Protein AF-A0A6S7B1B9-F1 (afdb_monomer)

pLDDT: mean 75.46, std 12.86, range [50.59, 96.38]

Mean predicted aligned error: 13.57 Å

Organism: NCBI:txid1544867

Sequence (79 aa):
MTAWLVDRTGNLMMPAYYLMGASLIGIVSVLALTETARKPLLGSGPCVATRAEAHAVLRGEREAAEMDEGYAAAATASA

Structure (mmCIF, N/CA/C/O backbone):
data_AF-A0A6S7B1B9-F1
#
_entry.id   AF-A0A6S7B1B9-F1
#
loop_
_atom_site.group_PDB
_atom_site.id
_atom_site.type_symbol
_atom_site.label_atom_id
_atom_site.label_alt_id
_atom_site.label_comp_id
_atom_site.label_asym_id
_atom_site.label_entity_id
_atom_site.label_seq_id
_atom_site.pdbx_PDB_ins_code
_atom_site.Cartn_x
_atom_site.Cartn_y
_atom_site.Cartn_z
_atom_site.occupancy
_atom_site.B_iso_or_equiv
_atom_site.auth_seq_id
_atom_site.auth_comp_id
_atom_site.auth_asym_id
_atom_site.auth_atom_id
_atom_site.pdbx_PDB_model_num
ATOM 1 N N . MET A 1 1 ? -17.272 -17.482 13.353 1.00 50.84 1 MET A N 1
ATOM 2 C CA . MET A 1 1 ? -16.060 -16.861 13.942 1.00 50.84 1 MET A CA 1
ATOM 3 C C . MET A 1 1 ? -16.366 -15.576 14.719 1.00 50.84 1 MET A C 1
ATOM 5 O O . MET A 1 1 ? -15.862 -15.450 15.822 1.00 50.84 1 MET A O 1
ATOM 9 N N . THR A 1 2 ? -17.234 -14.671 14.245 1.00 58.16 2 THR A N 1
ATOM 10 C CA . THR A 1 2 ? -17.650 -13.456 14.993 1.00 58.16 2 THR A CA 1
ATOM 11 C C . THR A 1 2 ? -18.378 -13.737 16.316 1.00 58.16 2 THR A C 1
ATOM 13 O O . THR A 1 2 ? -18.221 -12.977 17.266 1.00 58.16 2 THR A O 1
ATOM 16 N N . ALA A 1 3 ? -19.113 -14.854 16.403 1.00 59.31 3 ALA A N 1
ATOM 17 C CA . ALA A 1 3 ? -19.858 -15.250 17.602 1.00 59.31 3 ALA A CA 1
ATOM 18 C C . ALA A 1 3 ? -18.975 -15.408 18.857 1.00 59.31 3 ALA A C 1
ATOM 20 O O . ALA A 1 3 ? -19.389 -14.997 19.930 1.00 59.31 3 ALA A O 1
ATOM 21 N N . TRP A 1 4 ? -17.740 -15.914 18.727 1.00 67.06 4 TRP A N 1
ATOM 22 C CA . TRP A 1 4 ? -16.830 -16.103 19.869 1.00 67.06 4 TRP A CA 1
ATOM 23 C C . TRP A 1 4 ? -16.318 -14.774 20.448 1.00 67.06 4 TRP A C 1
ATOM 25 O O . TRP A 1 4 ? -16.142 -14.640 21.655 1.00 67.06 4 TRP A O 1
ATOM 35 N N . LEU A 1 5 ? -16.108 -13.769 19.590 1.00 56.97 5 LEU A N 1
ATOM 36 C CA . LEU A 1 5 ? -15.611 -12.451 19.997 1.00 56.97 5 LEU A CA 1
ATOM 37 C C . LEU A 1 5 ? -16.703 -11.621 20.693 1.00 56.97 5 LEU A C 1
ATOM 39 O O . LEU A 1 5 ? -16.435 -10.910 21.656 1.00 56.97 5 LEU A O 1
ATOM 43 N N . VAL A 1 6 ? -17.943 -11.745 20.216 1.00 57.84 6 VAL A N 1
ATOM 44 C CA . VAL A 1 6 ? -19.126 -11.116 20.819 1.00 57.84 6 VAL A CA 1
ATOM 45 C C . VAL A 1 6 ? -19.469 -11.735 22.171 1.00 57.84 6 VAL A C 1
ATOM 47 O O . VAL A 1 6 ? -19.749 -10.994 23.108 1.00 57.84 6 VAL A O 1
ATOM 50 N N . ASP A 1 7 ? -19.387 -13.060 22.289 1.00 57.91 7 ASP A N 1
ATOM 51 C CA . ASP A 1 7 ? -19.679 -13.804 23.519 1.00 57.91 7 ASP A CA 1
ATOM 52 C C . ASP A 1 7 ? -18.694 -13.471 24.660 1.00 57.91 7 ASP A C 1
ATOM 54 O O . ASP A 1 7 ? -19.093 -13.295 25.808 1.00 57.91 7 ASP A O 1
ATOM 58 N N . ARG A 1 8 ? -17.407 -13.256 24.339 1.00 62.56 8 ARG A N 1
ATOM 59 C CA . ARG A 1 8 ? -16.358 -12.881 25.310 1.00 62.56 8 ARG A CA 1
ATOM 60 C C . ARG A 1 8 ? -16.413 -11.428 25.797 1.00 62.56 8 ARG A C 1
ATOM 62 O O . ARG A 1 8 ? -15.911 -11.156 26.885 1.00 62.56 8 ARG A O 1
ATOM 69 N N . THR A 1 9 ? -16.928 -10.493 24.995 1.00 64.81 9 THR A N 1
ATOM 70 C CA . THR A 1 9 ? -16.942 -9.048 25.325 1.00 64.81 9 THR A CA 1
ATOM 71 C C . THR A 1 9 ? -18.347 -8.517 25.630 1.00 64.81 9 THR A C 1
ATOM 73 O O . THR A 1 9 ? -18.485 -7.409 26.142 1.00 64.81 9 THR A O 1
ATOM 76 N N . GLY A 1 10 ? -19.397 -9.287 25.329 1.00 65.75 10 GLY A N 1
ATOM 77 C CA . GLY A 1 10 ? -20.795 -8.915 25.560 1.00 65.75 10 GLY A CA 1
ATOM 78 C C . GLY A 1 10 ? -21.294 -7.760 24.686 1.00 65.75 10 GLY A C 1
ATOM 79 O O . GLY A 1 10 ? -22.371 -7.228 24.938 1.00 65.75 10 GLY A O 1
ATOM 80 N N . ASN A 1 11 ? -20.526 -7.334 23.675 1.00 62.09 11 ASN A N 1
ATOM 81 C CA . ASN A 1 11 ? -20.814 -6.120 22.916 1.00 62.09 11 ASN A CA 1
ATOM 82 C C . ASN A 1 11 ? -20.687 -6.353 21.404 1.00 62.09 11 ASN A C 1
ATOM 84 O O . ASN A 1 11 ? -19.591 -6.556 20.875 1.00 62.09 11 ASN A O 1
ATOM 88 N N . LEU A 1 12 ? -21.829 -6.304 20.707 1.00 67.56 12 LEU A N 1
ATOM 89 C CA . LEU A 1 12 ? -21.958 -6.585 19.270 1.00 67.56 12 LEU A CA 1
ATOM 90 C C . LEU A 1 12 ? -21.172 -5.601 18.388 1.00 67.56 12 LEU A C 1
ATOM 92 O O . LEU A 1 12 ? -20.856 -5.915 17.244 1.00 67.56 12 LEU A O 1
ATOM 96 N N . MET A 1 13 ? -20.828 -4.429 18.929 1.00 75.81 13 MET A N 1
ATOM 97 C CA . MET A 1 13 ? -20.116 -3.369 18.213 1.00 75.81 13 MET A CA 1
ATOM 98 C C . MET A 1 13 ? -18.593 -3.561 18.187 1.00 75.81 13 MET A C 1
ATOM 100 O O . MET A 1 13 ? -17.920 -2.926 17.378 1.00 75.81 13 MET A O 1
ATOM 104 N N . MET A 1 14 ? -18.021 -4.449 19.012 1.00 75.75 14 MET A N 1
ATOM 105 C CA . MET A 1 14 ? -16.562 -4.638 19.043 1.00 75.75 14 MET A CA 1
ATOM 106 C C . MET A 1 14 ? -15.931 -5.047 17.707 1.00 75.75 14 MET A C 1
ATOM 108 O O . MET A 1 14 ? -14.930 -4.440 17.323 1.00 75.75 14 MET A O 1
ATOM 112 N N . PRO A 1 15 ? -16.494 -6.006 16.950 1.00 77.56 15 PRO A N 1
ATOM 113 C CA . PRO A 1 15 ? -15.983 -6.345 15.625 1.00 77.56 15 PRO A CA 1
ATOM 114 C C . PRO A 1 15 ? -15.935 -5.132 14.685 1.00 77.56 15 PRO A C 1
ATOM 116 O O . PRO A 1 15 ? -14.991 -4.993 13.911 1.00 77.56 15 PRO A O 1
ATOM 119 N N . ALA A 1 16 ? -16.917 -4.229 14.781 1.00 84.44 16 ALA A N 1
ATOM 120 C CA . ALA A 1 16 ? -16.981 -3.033 13.947 1.00 84.44 16 ALA A CA 1
ATOM 121 C C . ALA A 1 16 ? -15.843 -2.051 14.268 1.00 84.44 16 ALA A C 1
ATOM 123 O O . ALA A 1 16 ? -15.205 -1.540 13.348 1.00 84.44 16 ALA A O 1
ATOM 124 N N . TYR A 1 17 ? -15.520 -1.848 15.549 1.00 85.12 17 TYR A N 1
ATOM 125 C CA . TYR A 1 17 ? -14.410 -0.976 15.949 1.00 85.12 17 TYR A CA 1
ATOM 126 C C . TYR A 1 17 ? -13.045 -1.487 15.467 1.00 85.12 17 TYR A C 1
ATOM 128 O O . TYR A 1 17 ? -12.226 -0.690 15.005 1.00 85.12 17 TYR A O 1
ATOM 136 N N . TYR A 1 18 ? -12.807 -2.803 15.493 1.00 85.00 18 TYR A N 1
ATOM 137 C CA . TYR A 1 18 ? -11.577 -3.384 14.937 1.00 85.00 18 TYR A CA 1
ATOM 138 C C . TYR A 1 18 ? -11.465 -3.171 13.426 1.00 85.00 18 TYR A C 1
ATOM 140 O O . TYR A 1 18 ? -10.386 -2.837 12.938 1.00 85.00 18 TYR A O 1
ATOM 148 N N . LEU A 1 19 ? -12.569 -3.323 12.689 1.00 88.88 19 LEU A N 1
ATOM 149 C CA . LEU A 1 19 ? -12.586 -3.077 11.245 1.00 88.88 19 LEU A CA 1
ATOM 150 C C . LEU A 1 19 ? -12.354 -1.598 10.917 1.00 88.88 19 LEU A C 1
ATOM 152 O O . LEU A 1 19 ? -11.578 -1.299 10.010 1.00 88.88 19 LEU A O 1
ATOM 156 N N . MET A 1 20 ? -12.943 -0.676 11.686 1.00 91.56 20 MET A N 1
ATOM 157 C CA . MET A 1 20 ? -12.670 0.759 11.547 1.00 91.56 20 MET A CA 1
ATOM 158 C C . MET A 1 20 ? -11.183 1.064 11.776 1.00 91.56 20 MET A C 1
ATOM 160 O O . MET A 1 20 ? -10.560 1.718 10.940 1.00 91.56 20 MET A O 1
ATOM 164 N N . GLY A 1 21 ? -10.584 0.529 12.844 1.00 92.75 21 GLY A N 1
ATOM 165 C CA . GLY A 1 21 ? -9.156 0.708 13.129 1.00 92.75 21 GLY A CA 1
ATOM 166 C C . GLY A 1 21 ? -8.243 0.126 12.044 1.00 92.75 21 GLY A C 1
ATOM 167 O O . GLY A 1 21 ? -7.352 0.814 11.549 1.00 92.75 2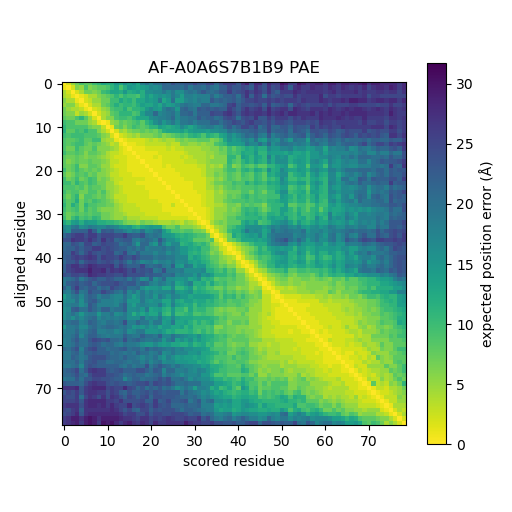1 GLY A O 1
ATOM 168 N N . ALA A 1 22 ? -8.496 -1.114 11.618 1.00 93.38 22 ALA A N 1
ATOM 169 C CA . ALA A 1 22 ? -7.734 -1.766 10.553 1.00 93.38 22 ALA A CA 1
ATOM 170 C C . ALA A 1 22 ? -7.827 -1.001 9.220 1.00 93.38 22 ALA A C 1
ATOM 172 O O . ALA A 1 22 ? -6.827 -0.861 8.515 1.00 93.38 22 ALA A O 1
ATOM 173 N N . SER A 1 23 ? -9.006 -0.457 8.897 1.00 93.19 23 SER A N 1
ATOM 174 C CA . SER A 1 23 ? -9.210 0.334 7.679 1.00 93.19 23 SER A CA 1
ATOM 175 C C . SER A 1 23 ? -8.404 1.634 7.687 1.00 93.19 23 SER A C 1
ATOM 177 O O . SER A 1 23 ? -7.790 1.980 6.679 1.00 93.19 23 SER A O 1
ATOM 179 N N . LEU A 1 24 ? -8.329 2.309 8.838 1.00 96.38 24 LEU A N 1
ATOM 180 C CA . LEU A 1 24 ? -7.556 3.538 8.984 1.00 96.38 24 LEU A CA 1
ATOM 181 C C . LEU A 1 24 ? -6.063 3.276 8.757 1.00 96.38 24 LEU A C 1
ATOM 183 O O . LEU A 1 24 ? -5.412 4.021 8.030 1.00 96.38 24 LEU A O 1
ATOM 187 N N . ILE A 1 25 ? -5.537 2.183 9.318 1.00 95.31 25 ILE A N 1
ATOM 188 C CA . ILE A 1 25 ? -4.144 1.762 9.110 1.00 95.31 25 ILE A CA 1
ATOM 189 C C . ILE A 1 25 ? -3.885 1.471 7.626 1.00 95.31 25 ILE A C 1
ATOM 191 O O . ILE A 1 25 ? -2.868 1.904 7.086 1.00 95.31 25 ILE A O 1
ATOM 195 N N . GLY A 1 26 ? -4.817 0.793 6.950 1.00 94.00 26 GLY A N 1
ATOM 196 C CA . GLY A 1 26 ? -4.729 0.539 5.511 1.00 94.00 26 GLY A CA 1
ATOM 197 C C . GLY A 1 26 ? -4.668 1.826 4.685 1.00 94.00 26 GLY A C 1
ATOM 198 O O . GLY A 1 26 ? -3.803 1.956 3.821 1.00 94.00 26 GLY A O 1
ATOM 199 N N . ILE A 1 27 ? -5.522 2.808 4.989 1.00 94.25 27 ILE A N 1
ATOM 200 C CA . ILE A 1 27 ? -5.517 4.117 4.317 1.00 94.25 27 ILE A CA 1
ATOM 201 C C . ILE A 1 27 ? -4.185 4.832 4.541 1.00 94.25 27 ILE A C 1
ATOM 203 O O . ILE A 1 27 ? -3.567 5.282 3.579 1.00 94.25 27 ILE A O 1
ATOM 207 N N . VAL A 1 28 ? -3.707 4.897 5.787 1.00 93.44 28 VAL A N 1
ATOM 208 C CA . VAL A 1 28 ? -2.411 5.515 6.107 1.00 93.44 28 VAL A CA 1
ATOM 209 C C . VAL A 1 28 ? -1.278 4.818 5.354 1.00 93.44 28 VAL A C 1
ATOM 211 O O . VAL A 1 28 ? -0.411 5.493 4.810 1.00 93.44 28 VAL A O 1
ATOM 214 N N . SER A 1 29 ? -1.308 3.487 5.252 1.00 92.69 29 SER A N 1
ATOM 215 C CA . SER A 1 29 ? -0.311 2.722 4.502 1.00 92.69 29 SER A CA 1
ATOM 216 C C . SER A 1 29 ? -0.328 3.035 3.006 1.00 92.69 29 SER A C 1
ATOM 218 O O . SER A 1 29 ? 0.741 3.131 2.414 1.00 92.69 29 SER A O 1
ATOM 220 N N . VAL A 1 30 ? -1.503 3.185 2.388 1.00 88.06 30 VAL A N 1
ATOM 221 C CA . VAL A 1 30 ? -1.624 3.529 0.960 1.00 88.06 30 VAL A CA 1
ATOM 222 C C . VAL A 1 30 ? -1.154 4.958 0.704 1.00 88.06 30 VAL A C 1
ATOM 224 O O . VAL A 1 30 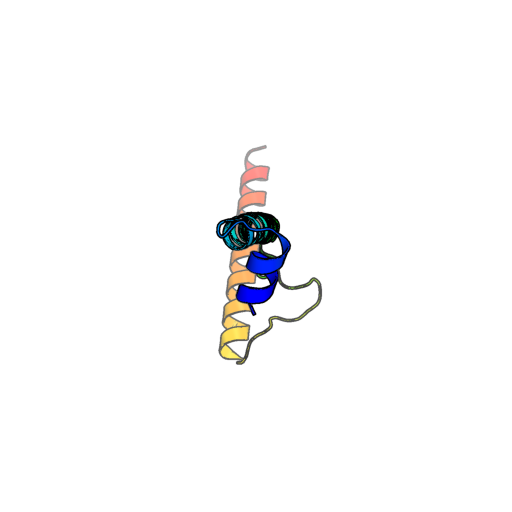? -0.441 5.198 -0.262 1.00 88.06 30 VAL A O 1
ATOM 227 N N . LEU A 1 31 ? -1.501 5.893 1.592 1.00 86.88 31 LEU A N 1
ATOM 228 C CA . LEU A 1 31 ? -1.035 7.278 1.507 1.00 86.88 31 LEU A CA 1
ATOM 229 C C . LEU A 1 31 ? 0.480 7.392 1.725 1.00 86.88 31 LEU A C 1
ATOM 231 O O . LEU A 1 31 ? 1.128 8.220 1.094 1.00 86.88 31 LEU A O 1
ATOM 235 N N . ALA A 1 32 ? 1.045 6.561 2.603 1.00 85.38 32 ALA A N 1
ATOM 236 C CA . ALA A 1 32 ? 2.484 6.489 2.834 1.00 85.38 32 ALA A CA 1
ATOM 237 C C . ALA A 1 32 ? 3.235 5.763 1.705 1.00 85.38 32 ALA A C 1
ATOM 239 O O . ALA A 1 32 ? 4.442 5.965 1.550 1.00 85.38 32 ALA A O 1
ATOM 240 N N . LEU A 1 33 ? 2.547 4.939 0.904 1.00 81.56 33 LEU A N 1
ATOM 241 C CA . LEU A 1 33 ? 3.105 4.323 -0.295 1.00 81.56 33 LEU A CA 1
ATOM 242 C C . LEU A 1 33 ? 3.219 5.379 -1.408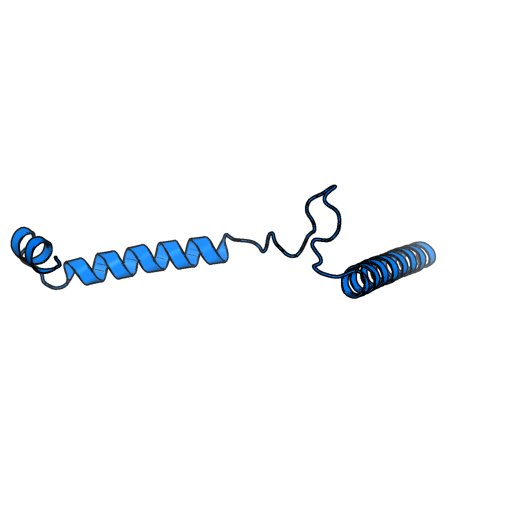 1.00 81.56 33 LEU A C 1
ATOM 244 O O . LEU A 1 33 ? 2.443 5.424 -2.359 1.00 81.56 33 LEU A O 1
ATOM 248 N N . THR A 1 34 ? 4.221 6.246 -1.292 1.00 64.06 34 THR A N 1
ATOM 249 C CA . THR A 1 34 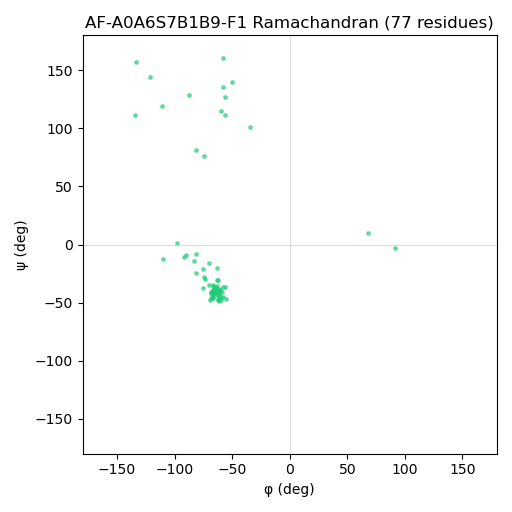? 4.639 7.135 -2.377 1.00 64.06 34 THR A CA 1
ATOM 250 C C . THR A 1 34 ? 5.055 6.264 -3.558 1.00 64.06 34 THR A C 1
ATOM 252 O O . THR A 1 34 ? 6.005 5.488 -3.438 1.00 64.06 34 THR A O 1
ATOM 255 N N . GLU A 1 35 ? 4.305 6.349 -4.662 1.00 65.31 35 GLU A N 1
ATOM 256 C CA . GLU A 1 35 ? 4.465 5.539 -5.874 1.00 65.31 35 GLU A CA 1
ATOM 257 C C . GLU A 1 35 ? 5.931 5.189 -6.178 1.00 65.31 35 GLU A C 1
ATOM 259 O O . GLU A 1 35 ? 6.693 5.972 -6.742 1.00 65.31 35 GLU A O 1
ATOM 264 N N . THR A 1 36 ? 6.311 3.961 -5.829 1.00 59.47 36 THR A N 1
ATOM 265 C CA . THR A 1 36 ? 7.636 3.390 -6.112 1.00 59.47 36 THR A CA 1
ATOM 266 C C . THR A 1 36 ? 7.723 2.847 -7.548 1.00 59.47 36 THR A C 1
ATOM 268 O O . THR A 1 36 ? 8.800 2.507 -8.017 1.00 59.47 36 THR A O 1
ATOM 271 N N . ALA A 1 37 ? 6.610 2.796 -8.289 1.00 53.47 37 ALA A N 1
ATOM 272 C CA . ALA A 1 37 ? 6.552 2.179 -9.617 1.00 53.47 37 ALA A CA 1
ATOM 273 C C . ALA A 1 37 ? 6.816 3.140 -10.789 1.00 53.47 37 ALA A C 1
ATOM 275 O O . ALA A 1 37 ? 6.989 2.679 -11.914 1.00 53.47 37 ALA A O 1
ATOM 276 N N . ARG A 1 38 ? 6.851 4.462 -10.561 1.00 55.59 38 ARG A N 1
ATOM 277 C CA . ARG A 1 38 ? 7.045 5.434 -11.655 1.00 55.59 38 ARG A CA 1
ATOM 278 C C . ARG A 1 38 ? 8.506 5.771 -11.937 1.00 55.59 38 ARG A C 1
ATOM 280 O O . ARG A 1 38 ? 8.801 6.439 -12.921 1.00 55.59 38 ARG A O 1
ATOM 287 N N . LYS A 1 39 ? 9.421 5.316 -11.082 1.00 56.03 39 LYS A N 1
ATOM 288 C CA . LYS A 1 39 ? 10.857 5.388 -11.330 1.00 56.03 39 LYS A CA 1
ATOM 289 C C . LYS A 1 39 ? 11.371 3.970 -11.554 1.00 56.03 39 LYS A C 1
ATOM 291 O O . LYS A 1 39 ? 11.236 3.152 -10.643 1.00 56.03 39 LYS A O 1
ATOM 296 N N . PRO A 1 40 ? 11.938 3.670 -12.736 1.00 57.06 40 PRO A N 1
ATOM 297 C CA . PRO A 1 40 ? 12.682 2.436 -12.933 1.00 57.06 40 PRO A CA 1
ATOM 298 C C . PRO A 1 40 ? 13.700 2.286 -11.798 1.00 57.06 40 PRO A C 1
ATOM 300 O O . PRO A 1 40 ? 14.310 3.274 -11.378 1.00 57.06 40 PRO A O 1
ATOM 303 N N . LEU A 1 41 ? 13.876 1.071 -11.274 1.00 58.78 41 LEU A N 1
ATOM 304 C CA . LEU A 1 41 ? 14.934 0.833 -10.295 1.00 58.78 41 LEU A CA 1
ATOM 305 C C . LEU A 1 41 ? 16.276 1.207 -10.935 1.00 58.78 41 LEU A C 1
ATOM 307 O O . LEU A 1 41 ? 16.535 0.869 -12.092 1.00 58.78 41 LEU A O 1
ATOM 311 N N . LEU A 1 42 ? 17.124 1.916 -10.185 1.00 56.72 42 LEU A N 1
ATOM 312 C CA . LEU A 1 42 ? 18.430 2.361 -10.667 1.00 56.72 42 LEU A CA 1
ATOM 313 C C . LEU A 1 42 ? 19.233 1.135 -11.144 1.00 56.72 42 LEU A C 1
ATOM 315 O O . LEU A 1 42 ? 19.596 0.277 -10.342 1.00 56.72 42 LEU A O 1
ATOM 319 N N . GLY A 1 43 ? 19.475 1.034 -12.453 1.00 62.62 43 GLY A N 1
ATOM 320 C CA . GLY A 1 43 ? 20.235 -0.064 -13.059 1.00 62.62 43 GLY A CA 1
ATOM 321 C C . GLY A 1 43 ? 19.427 -1.279 -13.541 1.00 62.62 43 GLY A C 1
ATOM 322 O O . GLY A 1 43 ? 20.027 -2.168 -14.143 1.00 62.62 43 GLY A O 1
ATOM 323 N N . SER A 1 44 ? 18.100 -1.338 -13.356 1.00 63.94 44 SER A N 1
ATOM 324 C CA . SER A 1 44 ? 17.268 -2.339 -14.048 1.00 63.94 44 SER A CA 1
ATOM 325 C C . SER A 1 44 ? 16.831 -1.803 -15.412 1.00 63.94 44 SER A C 1
ATOM 327 O O . SER A 1 44 ? 16.290 -0.701 -15.486 1.00 63.94 44 SER A O 1
ATOM 329 N N . GLY A 1 45 ? 17.034 -2.575 -16.484 1.00 67.06 45 GLY A N 1
ATOM 330 C CA . GLY A 1 45 ? 16.470 -2.249 -17.798 1.00 67.06 45 GLY A CA 1
ATOM 331 C C . GLY A 1 45 ? 14.937 -2.131 -17.752 1.00 67.06 45 GLY A C 1
ATOM 332 O O . GLY A 1 45 ? 14.313 -2.641 -16.817 1.00 67.06 45 GLY A O 1
ATOM 333 N N . PRO A 1 46 ? 14.312 -1.468 -18.740 1.00 71.38 46 PRO A N 1
ATOM 334 C CA . PRO A 1 46 ? 12.865 -1.276 -18.765 1.00 71.38 46 PRO A CA 1
ATOM 335 C C . PRO A 1 46 ? 12.144 -2.630 -18.693 1.00 71.38 46 PRO A C 1
ATOM 337 O O . PRO A 1 46 ? 12.434 -3.542 -19.469 1.00 71.38 46 PRO A O 1
ATOM 340 N N . CYS A 1 47 ? 11.215 -2.767 -17.744 1.00 72.19 47 CYS A N 1
ATOM 341 C CA . CYS A 1 47 ? 10.447 -3.994 -17.536 1.00 72.19 47 CYS A CA 1
ATOM 342 C C . CYS A 1 47 ? 9.289 -4.036 -18.547 1.00 72.19 47 CYS A C 1
ATOM 344 O O . CYS A 1 47 ? 8.172 -3.618 -18.254 1.00 72.19 47 CYS A O 1
ATOM 346 N N . VAL A 1 48 ? 9.591 -4.460 -19.775 1.00 81.38 48 VAL A N 1
ATOM 347 C CA . VAL A 1 48 ? 8.661 -4.481 -20.916 1.00 81.38 48 VAL A CA 1
ATOM 348 C C . VAL A 1 48 ? 8.510 -5.893 -21.465 1.00 81.38 48 VAL A C 1
ATOM 350 O O . VAL A 1 48 ? 9.468 -6.667 -21.487 1.00 81.38 48 VAL A O 1
ATOM 353 N N . ALA A 1 49 ? 7.303 -6.237 -21.917 1.00 80.00 49 ALA A N 1
ATOM 354 C CA . ALA A 1 49 ? 7.005 -7.574 -22.422 1.00 80.00 49 ALA A CA 1
ATOM 355 C C . ALA A 1 49 ? 7.464 -7.752 -23.877 1.00 80.00 49 ALA A C 1
ATOM 357 O O . ALA A 1 49 ? 7.729 -8.872 -24.319 1.00 80.00 49 ALA A O 1
ATOM 358 N N . THR A 1 50 ? 7.570 -6.654 -24.633 1.00 86.69 50 THR A N 1
ATOM 359 C CA . THR A 1 50 ? 7.889 -6.691 -26.065 1.00 86.69 50 THR A CA 1
ATOM 360 C C . THR A 1 50 ? 8.968 -5.685 -26.467 1.00 86.69 50 THR A C 1
ATOM 362 O O . THR A 1 50 ? 9.180 -4.653 -25.831 1.00 86.69 50 THR A O 1
ATOM 365 N N . ARG A 1 51 ? 9.651 -5.958 -27.588 1.00 83.56 51 ARG A N 1
ATOM 366 C CA . ARG A 1 51 ? 10.655 -5.033 -28.148 1.00 83.56 51 ARG A CA 1
ATOM 367 C C . ARG A 1 51 ? 10.044 -3.699 -28.579 1.00 83.56 51 ARG A C 1
ATOM 369 O O . ARG A 1 51 ? 10.687 -2.668 -28.427 1.00 83.56 51 ARG A O 1
ATOM 376 N N . ALA A 1 52 ? 8.821 -3.714 -29.107 1.00 86.00 52 ALA A N 1
ATOM 377 C CA . ALA A 1 52 ? 8.127 -2.497 -29.521 1.00 86.00 52 ALA A CA 1
ATOM 378 C C . ALA A 1 52 ? 7.894 -1.553 -28.329 1.00 86.00 52 ALA A C 1
ATOM 380 O O . ALA A 1 52 ? 8.196 -0.365 -28.421 1.00 86.00 52 ALA A O 1
ATOM 381 N N . GLU A 1 53 ? 7.456 -2.098 -27.191 1.00 80.81 53 GLU A N 1
ATOM 382 C CA . GLU A 1 53 ? 7.310 -1.346 -25.940 1.00 80.81 53 GLU A CA 1
ATOM 383 C C . GLU A 1 53 ? 8.655 -0.826 -25.422 1.00 80.81 53 GLU A C 1
ATOM 385 O O . GLU A 1 53 ? 8.743 0.333 -25.026 1.00 80.81 53 GLU A O 1
ATOM 390 N N . ALA A 1 54 ? 9.726 -1.627 -25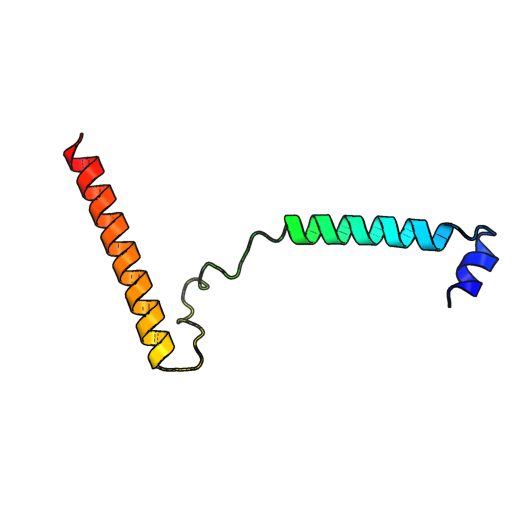.501 1.00 85.62 54 ALA A N 1
ATOM 391 C CA . ALA A 1 54 ? 11.073 -1.186 -25.124 1.00 85.62 54 ALA A CA 1
ATOM 392 C C . ALA A 1 54 ? 11.501 0.077 -25.885 1.00 85.62 54 ALA A C 1
ATOM 394 O O . ALA A 1 54 ? 11.981 1.042 -25.292 1.00 85.62 54 ALA A O 1
ATOM 395 N N . HIS A 1 55 ? 11.300 0.083 -27.204 1.00 85.94 55 HIS A N 1
ATOM 396 C CA . HIS A 1 55 ? 11.640 1.226 -28.047 1.00 85.94 55 HIS A CA 1
ATOM 397 C C . HIS A 1 55 ? 10.772 2.455 -27.758 1.00 85.94 55 HIS A C 1
ATOM 399 O O . HIS A 1 55 ? 11.279 3.574 -27.836 1.00 85.94 55 HIS A O 1
ATOM 405 N N . ALA A 1 56 ? 9.494 2.266 -27.421 1.00 85.50 56 ALA A N 1
ATOM 406 C CA . ALA A 1 56 ? 8.603 3.361 -27.048 1.00 85.50 56 ALA A CA 1
ATOM 407 C C . ALA A 1 56 ? 9.036 4.022 -25.728 1.00 85.50 56 ALA A C 1
ATOM 409 O O . ALA A 1 56 ? 9.147 5.245 -25.670 1.00 85.50 56 ALA A O 1
ATOM 410 N N . VAL A 1 57 ? 9.365 3.221 -24.708 1.00 86.00 57 VAL A N 1
ATOM 411 C CA . VAL A 1 57 ? 9.847 3.720 -23.407 1.00 86.00 57 VAL A CA 1
ATOM 412 C C . VAL A 1 57 ? 11.166 4.482 -23.564 1.00 86.00 57 VAL A C 1
ATOM 414 O O . VAL A 1 57 ? 11.289 5.607 -23.092 1.00 86.00 57 VAL A O 1
ATOM 417 N N . LEU A 1 58 ? 12.131 3.919 -24.301 1.00 84.50 58 LEU A N 1
ATOM 418 C CA . LEU A 1 58 ? 13.425 4.569 -24.546 1.00 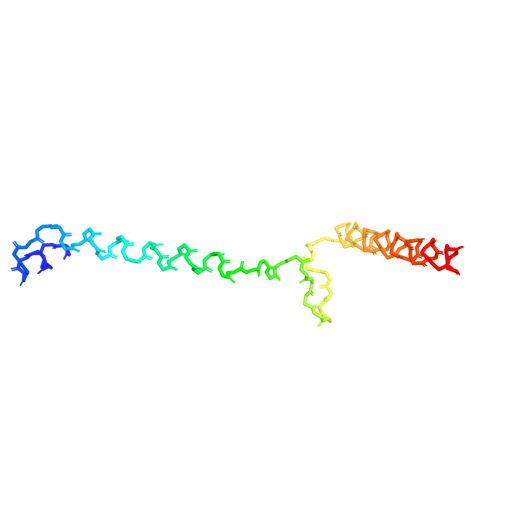84.50 58 LEU A CA 1
ATOM 419 C C . LEU A 1 58 ? 13.310 5.879 -25.338 1.00 84.50 58 LEU A C 1
ATOM 421 O O . LEU A 1 58 ? 14.150 6.761 -25.175 1.00 84.50 58 LEU A O 1
ATOM 425 N N . ARG A 1 59 ? 12.313 6.004 -26.222 1.00 86.44 59 ARG A N 1
ATOM 426 C CA . ARG A 1 59 ? 12.056 7.248 -26.957 1.00 86.44 59 ARG A CA 1
ATOM 427 C C . ARG A 1 59 ? 11.539 8.337 -26.018 1.00 86.44 59 ARG A C 1
ATOM 429 O O . ARG A 1 59 ? 12.094 9.428 -26.033 1.00 86.44 59 ARG A O 1
ATOM 436 N N . GLY A 1 60 ? 10.556 8.016 -25.177 1.00 84.88 60 GLY A N 1
ATOM 437 C CA . GLY A 1 60 ? 10.016 8.967 -24.201 1.00 84.88 60 GLY A CA 1
ATOM 438 C C . GLY A 1 60 ? 11.068 9.450 -23.196 1.00 84.88 60 GLY A C 1
ATOM 439 O O . GLY A 1 60 ? 11.112 10.632 -22.878 1.00 84.88 60 GLY A O 1
ATOM 440 N N . GLU A 1 61 ? 11.968 8.564 -22.755 1.00 84.00 61 GLU A N 1
ATOM 441 C CA . GLU A 1 61 ? 13.095 8.933 -21.880 1.00 84.00 61 GLU A CA 1
ATOM 442 C C . GLU A 1 61 ? 14.068 9.918 -22.555 1.00 84.00 61 GLU A C 1
ATOM 444 O O . GLU A 1 61 ? 14.545 10.850 -21.912 1.00 84.00 61 GLU A O 1
ATOM 449 N N . ARG A 1 62 ? 14.349 9.744 -23.856 1.00 83.69 62 ARG A N 1
ATOM 450 C CA . ARG A 1 62 ? 15.207 10.666 -24.625 1.00 83.69 62 ARG A CA 1
ATOM 451 C C . ARG A 1 62 ? 14.555 12.029 -24.815 1.00 83.69 62 ARG A C 1
ATOM 453 O O . ARG A 1 62 ? 15.209 13.033 -24.573 1.00 83.69 62 ARG A O 1
ATOM 460 N N . GLU A 1 63 ? 13.280 12.054 -25.192 1.00 85.00 63 GLU A N 1
ATOM 461 C CA . GLU A 1 63 ? 12.520 13.298 -25.369 1.00 85.00 63 GLU A CA 1
ATOM 462 C C . GLU A 1 63 ? 12.442 14.088 -24.050 1.00 85.00 63 GLU A C 1
ATOM 464 O O . GLU A 1 63 ? 12.610 15.305 -24.037 1.00 85.00 63 GLU A O 1
ATOM 469 N N . ALA A 1 64 ? 12.262 13.398 -22.917 1.00 81.38 64 ALA A N 1
ATOM 470 C CA . ALA A 1 64 ? 12.288 14.024 -21.597 1.00 81.38 64 ALA A CA 1
ATOM 471 C C . ALA A 1 64 ? 13.669 14.606 -21.241 1.00 81.38 64 ALA A C 1
ATOM 473 O O . ALA A 1 64 ? 13.737 15.700 -20.682 1.00 81.38 64 ALA A O 1
ATOM 474 N N . ALA A 1 65 ? 14.759 13.908 -21.582 1.00 82.38 65 ALA A N 1
ATOM 475 C CA . ALA A 1 65 ? 16.122 14.403 -21.375 1.00 82.38 65 ALA A CA 1
ATOM 476 C C . ALA A 1 65 ? 16.431 15.629 -22.251 1.00 82.38 65 ALA A C 1
ATOM 478 O O . ALA A 1 65 ? 16.992 16.606 -21.764 1.00 82.38 65 ALA A O 1
ATOM 479 N N . GLU A 1 66 ? 16.002 15.618 -23.515 1.00 83.38 66 GLU A N 1
ATOM 480 C CA . GLU A 1 66 ? 16.148 16.761 -24.426 1.00 83.38 66 GLU A CA 1
ATOM 481 C C . GLU A 1 66 ? 15.353 17.986 -23.939 1.00 83.38 66 GLU A C 1
ATOM 483 O O . GLU A 1 66 ? 15.827 19.119 -24.044 1.00 83.38 66 GLU A O 1
ATOM 488 N N . MET A 1 67 ? 14.159 17.785 -23.369 1.00 79.12 67 MET A N 1
ATOM 489 C CA . MET A 1 67 ? 13.378 18.870 -22.761 1.00 79.12 67 MET A CA 1
ATOM 490 C C . MET A 1 67 ? 14.050 19.458 -21.514 1.00 79.12 67 MET A C 1
ATOM 492 O O . MET A 1 67 ? 14.001 20.674 -21.322 1.00 79.12 67 MET A O 1
ATOM 496 N N . ASP A 1 68 ? 14.670 18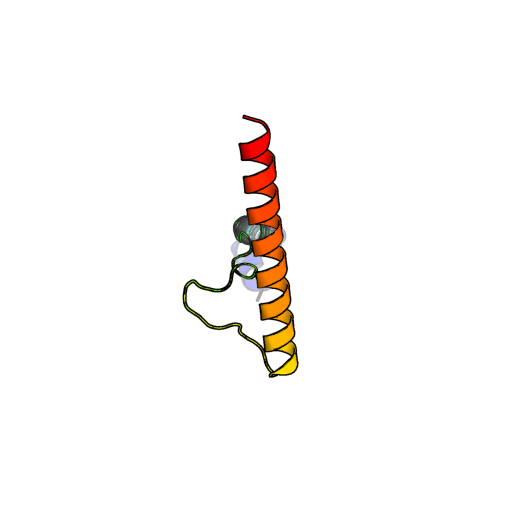.619 -20.681 1.00 80.69 68 ASP A N 1
ATOM 497 C CA . ASP A 1 68 ? 15.418 19.055 -19.496 1.00 80.69 68 ASP A CA 1
ATOM 498 C C . ASP A 1 68 ? 16.670 19.855 -19.889 1.00 80.69 68 ASP A C 1
ATOM 500 O O . ASP A 1 68 ? 16.877 20.966 -19.396 1.00 80.69 68 ASP A O 1
ATOM 504 N N . GLU A 1 69 ? 17.441 19.364 -20.865 1.00 81.62 69 GLU A N 1
ATOM 505 C CA . GLU A 1 69 ? 18.592 20.079 -21.432 1.00 81.62 69 GLU A CA 1
ATOM 506 C C . GLU A 1 69 ? 18.179 21.407 -22.079 1.00 81.62 69 GLU A C 1
ATOM 508 O O . GLU A 1 69 ? 18.831 22.433 -21.869 1.00 81.62 69 GLU A O 1
ATOM 513 N N . GLY A 1 70 ? 17.069 21.424 -22.821 1.00 78.69 70 GLY A N 1
ATOM 514 C CA . GLY A 1 70 ? 16.517 22.637 -23.422 1.00 78.69 70 GLY A CA 1
ATOM 515 C C . GLY A 1 70 ? 16.065 23.665 -22.381 1.00 78.69 70 GLY A C 1
ATOM 516 O O . GLY A 1 70 ? 16.307 24.862 -22.548 1.00 78.69 70 GLY A O 1
ATOM 517 N N . TYR A 1 71 ? 15.464 23.214 -21.278 1.00 74.06 71 TYR A N 1
ATOM 518 C CA . TYR A 1 71 ? 15.100 24.077 -20.155 1.00 74.06 71 TYR A CA 1
ATOM 519 C C . TYR A 1 71 ? 16.338 24.616 -19.426 1.00 74.06 71 TYR A C 1
ATOM 521 O O . TYR A 1 71 ? 16.407 25.812 -19.141 1.00 74.06 71 TYR A O 1
ATOM 529 N N . ALA A 1 72 ? 17.344 23.777 -19.172 1.00 72.75 72 ALA A N 1
ATOM 530 C CA . ALA A 1 72 ? 18.598 24.187 -18.544 1.00 72.75 72 ALA A CA 1
ATOM 531 C C . ALA A 1 72 ? 19.378 25.193 -19.410 1.00 72.75 72 ALA A C 1
ATOM 533 O O . ALA A 1 72 ? 19.915 26.182 -18.898 1.00 72.75 72 ALA A O 1
ATOM 534 N N . ALA A 1 73 ? 19.391 24.991 -20.729 1.00 75.25 73 ALA A N 1
ATOM 535 C CA . ALA A 1 73 ? 19.964 25.927 -21.691 1.00 75.25 73 ALA A CA 1
ATOM 536 C C . ALA A 1 73 ? 19.191 27.258 -21.721 1.00 75.25 73 ALA A C 1
ATOM 538 O O . ALA A 1 73 ? 19.800 28.326 -21.728 1.00 75.25 73 ALA A O 1
ATOM 539 N N . ALA A 1 74 ? 17.856 27.218 -21.673 1.00 69.88 74 ALA A N 1
ATOM 540 C CA . ALA A 1 74 ? 17.031 28.425 -21.610 1.00 69.88 74 ALA A CA 1
ATOM 541 C C . ALA A 1 74 ? 17.219 29.192 -20.288 1.00 69.88 74 ALA A C 1
ATOM 543 O O . ALA A 1 74 ? 17.302 30.420 -20.294 1.00 69.88 74 ALA A O 1
ATOM 544 N N . ALA A 1 75 ? 17.343 28.479 -19.166 1.00 69.00 75 ALA A N 1
ATOM 545 C CA . ALA A 1 75 ? 17.590 29.066 -17.853 1.00 69.00 75 ALA A CA 1
ATOM 546 C C . ALA A 1 75 ? 18.975 29.732 -17.770 1.00 69.00 75 ALA A C 1
ATOM 548 O O . ALA A 1 75 ? 19.090 30.844 -17.256 1.00 69.00 75 ALA A O 1
ATOM 549 N N . THR A 1 76 ? 20.014 29.101 -18.326 1.00 69.81 76 THR A N 1
ATOM 550 C CA . THR A 1 76 ? 21.379 29.658 -18.355 1.00 69.81 76 THR A CA 1
ATOM 551 C C . THR A 1 76 ? 21.547 30.799 -19.357 1.00 69.81 76 THR A C 1
ATOM 553 O O . THR A 1 76 ? 22.318 31.710 -19.088 1.00 69.81 76 THR A O 1
ATOM 556 N N . ALA A 1 77 ? 20.796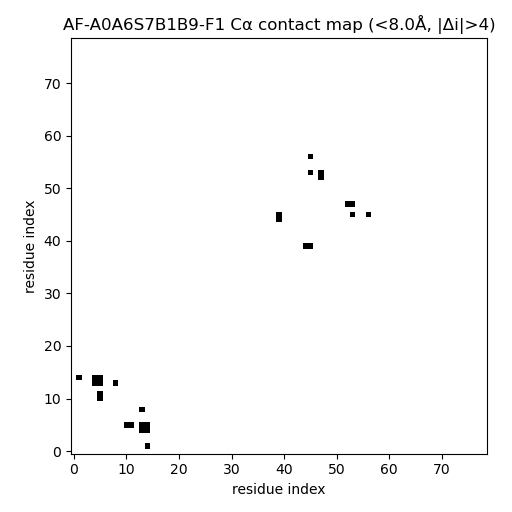 30.818 -20.461 1.00 62.94 77 ALA A N 1
ATOM 557 C CA . ALA A 1 77 ? 20.786 31.939 -21.408 1.00 62.94 77 ALA A CA 1
ATOM 558 C C . ALA A 1 77 ? 20.106 33.211 -20.858 1.00 62.94 77 ALA A C 1
ATOM 560 O O . ALA A 1 77 ? 20.256 34.287 -21.436 1.00 62.94 77 ALA A O 1
ATOM 561 N N . SER A 1 78 ? 19.341 33.085 -19.768 1.00 53.97 78 SER A N 1
ATOM 562 C CA . SER A 1 78 ? 18.656 34.195 -19.092 1.00 53.97 78 SER A CA 1
ATOM 563 C C . SER A 1 78 ? 19.392 34.751 -17.860 1.00 53.97 78 SER A C 1
ATOM 565 O O . SER A 1 78 ? 18.869 35.662 -17.217 1.00 53.97 78 SER A O 1
ATOM 567 N N . ALA A 1 79 ? 20.577 34.214 -17.540 1.00 50.59 79 ALA A N 1
ATOM 568 C CA . ALA A 1 79 ? 21.459 34.639 -16.447 1.00 50.59 79 ALA A CA 1
ATOM 569 C C . ALA A 1 79 ? 22.671 35.418 -16.979 1.00 50.59 79 ALA A C 1
ATOM 571 O O . ALA A 1 79 ? 23.095 36.370 -16.284 1.00 50.59 79 ALA A O 1
#

Solvent-accessible surface area (backbone atoms only — not comparable to full-atom values): 4885 Å² total; per-residue (Å²): 120,69,65,64,60,28,68,75,68,76,40,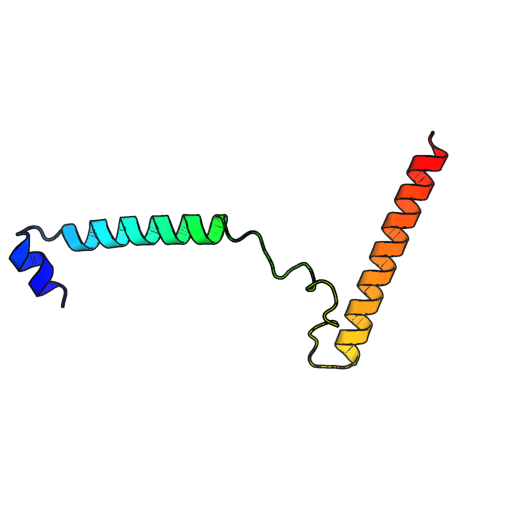86,60,55,67,54,55,54,51,53,53,54,48,52,53,51,52,52,52,57,70,65,54,66,76,72,81,83,52,76,57,93,89,55,75,86,94,56,98,44,71,68,54,46,54,52,54,56,47,54,54,48,55,52,51,52,50,50,52,51,48,52,51,52,56,60,75,74,110

Secondary structure (DSSP, 8-state):
-HHHHHHHHS-TTHHHHHHHHHHHHHHHHHHH---SSSS--TTPPP--SSHHHHHHHHHHHHHHHHHHHHHHHHHHHT-

Foldseek 3Di:
DLVVVCVVPVDSCVVVVVVVVVVVVVVVVVVVPPPPPVDDDVPDQDPDPDPVVSVVVVVVVVVVVVVVVVVVVVVVVVD

Radius of gyration: 25.49 Å; Cα contacts (8 Å, |Δi|>4): 14; chains: 1; bounding box: 43×52×55 Å